Protein AF-A0A822CK32-F1 (afdb_monomer)

pLDDT: mean 95.04, st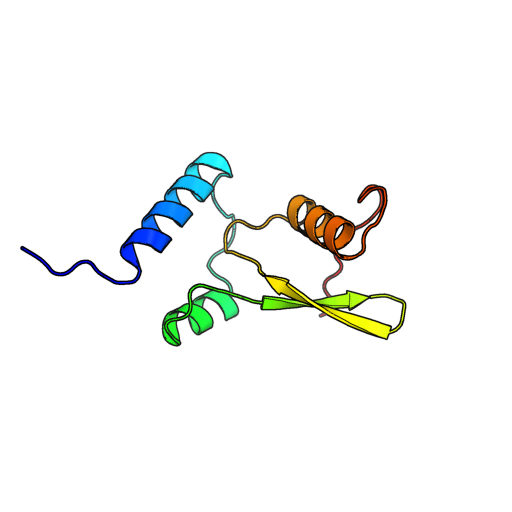d 5.21, range [62.38, 98.25]

Sequence (90 aa):
RSRKHQLAADCFARLQRILKNGQRKHPPHQVEVEAIQHMTTQIYHKVYFPDDTSEAFEVDSSTRAKDFCRNIADRLKLQSSEGFSLFVKI

InterPro domains:
  IPR000299 FERM domain [PS50057] (43-90)
  IPR000857 MyTH4 domain [PF00784] (3-35)
  IPR000857 MyTH4 domain [PS51016] (1-37)
  IPR029071 Ubiquitin-like domain superfamily [SSF54236] (37-89)
  IPR038185 MyTH4 domain superfamily [G3DSA:1.25.40.530] (1-38)
  IPR051567 Unconventional Myosin ATPase [PTHR22692] (3-90)

Solvent-accessible surface area (backbone atoms only — not comparable to full-atom values): 5975 Å² total; per-residue (Å²): 134,84,84,81,60,88,61,53,63,57,53,52,54,51,50,55,49,37,74,74,70,49,82,78,94,66,80,86,52,68,70,60,55,52,28,51,75,69,75,36,92,73,41,69,49,77,44,78,48,98,83,80,47,70,52,72,40,83,53,58,101,79,66,43,71,72,60,49,43,41,54,50,22,58,73,72,66,47,96,62,47,78,94,64,80,90,83,85,87,130

Secondary structure (DSSP, 8-state):
-PPPPTTHHHHHHHHHHHHHH---SSPPPHHHHHHHHTT---EEEEEE-TTS-EEEEEE-TT--HHHHHHHHHHHTT-S--TT-------

Radius of gyration: 15.68 Å; Cα contacts (8 Å, |Δi|>4): 61; chains: 1; bounding box: 35×29×50 Å

Foldseek 3Di:
DDDDDPCPVVVVVVVVLCVVQPDDPDDDDPQCVVCVVVVHQWDWDWDADPVRDIDTDTDHPRDDFVNVLVVVCVVVVHPDSPPPGDDDDD

Structure (mmCIF, N/CA/C/O backbone):
data_AF-A0A822CK32-F1
#
_entry.id   AF-A0A822CK32-F1
#
loop_
_atom_site.group_PDB
_atom_site.id
_atom_site.type_symbol
_atom_site.label_atom_id
_atom_site.label_alt_id
_atom_site.label_comp_id
_atom_site.label_asym_id
_atom_site.label_entity_id
_atom_site.label_seq_id
_atom_site.pdbx_PDB_ins_code
_atom_site.Cartn_x
_atom_site.Cartn_y
_atom_site.Cartn_z
_atom_site.occupancy
_atom_site.B_iso_or_equiv
_atom_site.auth_seq_id
_atom_site.auth_comp_id
_atom_site.auth_asym_id
_atom_site.auth_atom_id
_atom_site.pdbx_PDB_model_num
ATOM 1 N N . ARG A 1 1 ? 17.261 6.781 -31.048 1.00 62.38 1 ARG A N 1
ATOM 2 C CA . ARG A 1 1 ? 16.716 6.924 -29.671 1.00 62.38 1 ARG A CA 1
ATOM 3 C C . ARG A 1 1 ? 16.029 5.615 -29.302 1.00 62.38 1 ARG A C 1
ATOM 5 O O . ARG A 1 1 ? 15.102 5.234 -30.001 1.00 62.38 1 ARG A O 1
ATOM 12 N N . SER A 1 2 ? 16.498 4.909 -28.277 1.00 76.88 2 SER A N 1
ATOM 13 C CA . SER A 1 2 ? 15.849 3.703 -27.742 1.00 76.88 2 SER A CA 1
ATOM 14 C C . SER A 1 2 ? 14.469 4.047 -27.154 1.00 76.88 2 SER A C 1
ATOM 16 O O . SER A 1 2 ? 14.295 5.119 -26.568 1.00 76.88 2 SER A O 1
ATOM 18 N N . ARG A 1 3 ? 13.468 3.172 -27.338 1.00 79.69 3 ARG A N 1
ATOM 19 C CA . ARG A 1 3 ? 12.141 3.327 -26.711 1.00 79.69 3 ARG A CA 1
ATOM 20 C C . ARG A 1 3 ? 12.283 3.224 -25.189 1.00 79.69 3 ARG A C 1
ATOM 22 O O . ARG A 1 3 ? 12.977 2.337 -24.699 1.00 79.69 3 ARG A O 1
ATOM 29 N N . LYS A 1 4 ? 11.618 4.113 -24.444 1.00 83.94 4 LYS A N 1
ATOM 30 C CA . LYS A 1 4 ? 11.532 4.005 -22.980 1.00 83.94 4 LYS A CA 1
ATOM 31 C C . LYS A 1 4 ? 10.680 2.787 -22.620 1.00 83.94 4 LYS A C 1
ATOM 33 O O . LYS A 1 4 ? 9.573 2.645 -23.132 1.00 83.94 4 LYS A O 1
ATOM 38 N N . HIS A 1 5 ? 11.202 1.925 -21.753 1.00 89.19 5 HIS A N 1
ATOM 39 C CA . HIS A 1 5 ? 10.456 0.786 -21.224 1.00 89.19 5 HIS A CA 1
ATOM 40 C C . HIS A 1 5 ? 9.370 1.276 -20.255 1.00 89.19 5 HIS A C 1
ATOM 42 O O . HIS A 1 5 ? 9.642 2.161 -19.445 1.00 89.19 5 HIS A O 1
ATOM 48 N N . GLN A 1 6 ? 8.164 0.701 -20.311 1.00 90.75 6 GLN A N 1
ATOM 49 C CA . GLN A 1 6 ? 7.014 1.150 -19.506 1.00 90.75 6 GLN A CA 1
ATOM 50 C C . GLN A 1 6 ? 7.300 1.089 -17.996 1.00 90.75 6 GLN A C 1
ATOM 52 O O . GLN A 1 6 ? 7.019 2.038 -17.278 1.00 90.75 6 GLN A O 1
ATOM 57 N N . LEU A 1 7 ? 7.983 0.033 -17.543 1.00 93.69 7 LEU A N 1
ATOM 58 C CA . LEU A 1 7 ? 8.366 -0.147 -16.136 1.00 93.69 7 LEU A CA 1
ATOM 59 C C . L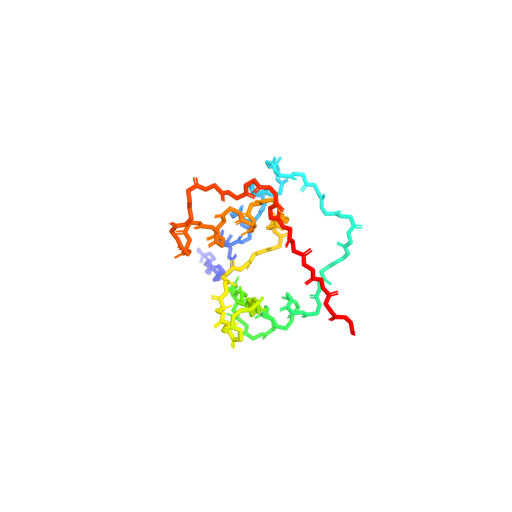EU A 1 7 ? 9.552 0.715 -15.669 1.00 93.69 7 LEU A C 1
ATOM 61 O O . LEU A 1 7 ? 9.884 0.699 -14.489 1.00 93.69 7 LEU A O 1
ATOM 65 N N . ALA A 1 8 ? 10.236 1.446 -16.559 1.00 94.31 8 ALA A N 1
ATOM 66 C CA . ALA A 1 8 ? 11.491 2.116 -16.200 1.00 94.31 8 ALA A CA 1
ATOM 67 C C . ALA A 1 8 ? 11.313 3.144 -15.068 1.00 94.31 8 ALA A C 1
ATOM 69 O O . ALA A 1 8 ? 12.162 3.239 -14.179 1.00 94.31 8 ALA A O 1
ATOM 70 N N . ALA A 1 9 ? 10.205 3.891 -15.088 1.00 93.81 9 ALA A N 1
ATOM 71 C CA . ALA A 1 9 ? 9.885 4.868 -14.051 1.00 93.81 9 ALA A CA 1
ATOM 72 C C . ALA A 1 9 ? 9.606 4.187 -12.701 1.00 93.81 9 ALA A C 1
ATOM 74 O O . ALA A 1 9 ? 10.177 4.589 -11.686 1.00 93.81 9 ALA A O 1
ATOM 75 N N . ASP A 1 10 ? 8.808 3.115 -12.700 1.00 95.06 10 ASP A N 1
ATOM 76 C CA . ASP A 1 10 ? 8.503 2.331 -11.500 1.00 95.06 10 ASP A CA 1
ATOM 77 C C . ASP A 1 10 ? 9.748 1.673 -10.903 1.00 95.06 10 ASP A C 1
ATOM 79 O O . ASP A 1 10 ? 9.950 1.722 -9.689 1.00 95.06 10 ASP A O 1
ATOM 83 N N . CYS A 1 11 ? 10.628 1.107 -11.735 1.00 95.69 11 CYS A N 1
ATOM 84 C CA . CYS A 1 11 ? 11.898 0.536 -11.285 1.00 95.69 11 CYS A CA 1
ATOM 85 C C . CYS A 1 11 ? 12.762 1.584 -10.573 1.00 95.69 11 CYS A C 1
ATOM 87 O O . CYS A 1 11 ? 13.295 1.316 -9.494 1.00 95.69 11 CYS A O 1
ATOM 89 N N . PHE A 1 12 ? 12.875 2.787 -11.147 1.00 95.94 12 PHE A N 1
ATOM 90 C CA . PHE A 1 12 ? 13.641 3.870 -10.536 1.00 95.94 12 PHE A CA 1
ATOM 91 C C . PHE A 1 12 ? 13.017 4.332 -9.212 1.00 95.94 12 PHE A C 1
ATOM 93 O O . PHE A 1 12 ? 13.723 4.453 -8.211 1.00 95.94 12 PHE A O 1
ATOM 100 N N . ALA A 1 13 ? 11.695 4.520 -9.168 1.00 95.12 13 ALA A N 1
ATOM 101 C CA . ALA A 1 13 ? 10.988 4.904 -7.948 1.00 95.12 13 ALA A CA 1
ATOM 102 C C . ALA A 1 13 ? 11.146 3.855 -6.830 1.00 95.12 13 ALA A C 1
ATOM 104 O O . ALA A 1 13 ? 11.419 4.206 -5.679 1.00 95.12 13 ALA A O 1
ATOM 105 N N . ARG A 1 14 ? 11.039 2.562 -7.165 1.00 95.88 14 ARG A N 1
ATOM 106 C CA . ARG A 1 14 ? 11.243 1.450 -6.223 1.00 95.88 14 ARG A CA 1
ATOM 107 C C . ARG A 1 14 ? 12.674 1.416 -5.690 1.00 95.88 14 ARG A C 1
ATOM 109 O O . ARG A 1 14 ? 12.856 1.256 -4.485 1.00 95.88 14 ARG A O 1
ATOM 116 N N . LEU A 1 15 ? 13.679 1.639 -6.542 1.00 95.88 15 LEU A N 1
ATOM 117 C CA . LEU A 1 15 ? 15.075 1.737 -6.109 1.00 95.88 15 LEU A CA 1
ATOM 118 C C . LEU A 1 15 ? 15.268 2.866 -5.087 1.00 95.88 15 LEU A C 1
ATOM 120 O O . LEU A 1 15 ? 15.856 2.636 -4.033 1.00 95.88 15 LEU A O 1
ATOM 124 N N . GLN A 1 16 ? 14.720 4.056 -5.350 1.00 96.31 16 GLN A N 1
ATOM 125 C CA . GLN A 1 16 ? 14.797 5.185 -4.415 1.00 96.31 16 GLN A CA 1
ATOM 126 C C . GLN A 1 16 ? 14.156 4.855 -3.057 1.00 96.31 16 GLN A C 1
ATOM 128 O O . GLN A 1 16 ? 14.724 5.164 -2.008 1.00 96.31 16 GLN A O 1
ATOM 133 N N . ARG A 1 17 ? 13.003 4.168 -3.051 1.00 94.44 17 ARG A N 1
ATOM 134 C CA . ARG A 1 17 ? 12.363 3.711 -1.805 1.00 94.44 17 ARG A CA 1
ATOM 135 C C . ARG A 1 17 ? 13.219 2.696 -1.057 1.00 94.44 17 ARG A C 1
ATOM 137 O O . ARG A 1 17 ? 13.324 2.810 0.157 1.00 94.44 17 ARG A O 1
ATOM 144 N N . ILE A 1 18 ? 13.851 1.746 -1.746 1.00 94.56 18 ILE A N 1
ATOM 145 C CA . ILE A 1 18 ? 14.740 0.753 -1.118 1.00 94.56 18 ILE A CA 1
ATOM 146 C C . ILE A 1 18 ? 15.969 1.430 -0.504 1.00 94.56 18 ILE A C 1
ATOM 148 O O . ILE A 1 18 ? 16.337 1.109 0.621 1.00 94.56 18 ILE A O 1
ATOM 152 N N . LEU A 1 19 ? 16.570 2.409 -1.185 1.00 95.12 19 LEU A N 1
ATOM 153 C CA . LEU A 1 19 ? 17.702 3.164 -0.635 1.00 95.12 19 LEU A CA 1
ATOM 154 C C . LEU A 1 19 ? 17.320 3.922 0.648 1.00 95.12 19 LEU A C 1
ATOM 156 O O . LEU A 1 19 ? 18.117 3.989 1.579 1.00 95.12 19 LEU A O 1
ATOM 160 N N . LYS A 1 20 ? 16.088 4.439 0.731 1.00 93.12 20 LYS A N 1
ATOM 161 C CA . LYS A 1 20 ? 15.569 5.131 1.922 1.00 93.12 20 LYS A CA 1
ATOM 162 C C . LYS A 1 20 ? 15.130 4.176 3.039 1.00 93.12 20 LYS A C 1
ATOM 164 O O . LYS A 1 20 ? 15.376 4.437 4.214 1.00 93.12 20 LYS A O 1
ATOM 169 N N . ASN A 1 21 ? 14.450 3.090 2.680 1.00 90.25 21 ASN A N 1
ATOM 170 C CA . ASN A 1 21 ? 13.775 2.181 3.608 1.00 90.25 21 ASN A CA 1
ATOM 171 C C . ASN A 1 21 ? 14.585 0.901 3.877 1.00 90.25 21 ASN A C 1
ATOM 173 O O . ASN A 1 21 ? 14.116 0.024 4.596 1.00 90.25 21 ASN A O 1
ATOM 177 N N . GLY A 1 22 ? 15.790 0.767 3.339 1.00 92.94 22 GLY A N 1
ATOM 178 C CA . GLY A 1 22 ? 16.617 -0.421 3.507 1.00 92.94 22 GLY A CA 1
ATOM 179 C C . GLY A 1 22 ? 16.119 -1.651 2.739 1.00 92.94 22 GLY A C 1
ATOM 180 O O . GLY A 1 22 ? 15.037 -1.683 2.149 1.00 92.94 22 GLY A O 1
ATOM 181 N N . GLN A 1 23 ? 16.959 -2.685 2.748 1.00 94.12 23 GLN A N 1
ATOM 182 C CA . GLN A 1 23 ? 16.720 -3.929 2.022 1.00 94.12 23 GLN A CA 1
ATOM 183 C C . GLN A 1 23 ? 15.692 -4.837 2.708 1.00 94.12 23 GLN A C 1
ATOM 185 O O . GLN A 1 23 ? 15.568 -4.865 3.936 1.00 94.12 23 GLN A O 1
ATOM 190 N N . ARG A 1 24 ? 14.992 -5.640 1.901 1.00 96.44 24 ARG A N 1
ATOM 191 C CA . ARG A 1 24 ? 14.131 -6.720 2.398 1.00 96.44 24 ARG A CA 1
ATOM 192 C C . ARG A 1 24 ? 14.957 -7.891 2.923 1.00 96.44 24 ARG A C 1
ATOM 194 O O . ARG A 1 24 ? 16.080 -8.113 2.485 1.00 96.44 24 ARG A O 1
ATOM 201 N N . LYS A 1 25 ? 14.361 -8.659 3.838 1.00 96.62 25 LYS A N 1
ATOM 202 C CA . LYS A 1 25 ? 14.946 -9.897 4.382 1.00 96.62 25 LYS A CA 1
ATOM 203 C C . LYS A 1 25 ? 14.558 -11.154 3.599 1.00 96.62 25 LYS A C 1
ATOM 205 O O . LYS A 1 25 ? 15.265 -12.150 3.668 1.00 96.62 25 LYS A O 1
ATOM 210 N N . HIS A 1 26 ? 13.435 -11.108 2.888 1.00 96.69 26 HIS A N 1
ATOM 211 C CA . HIS A 1 26 ? 12.846 -12.247 2.189 1.00 96.69 26 HIS A CA 1
ATOM 212 C C . HIS A 1 26 ? 12.698 -11.945 0.690 1.00 96.69 26 HIS A C 1
ATOM 214 O O . HIS A 1 26 ? 12.641 -10.765 0.313 1.00 96.69 26 HIS A O 1
ATOM 220 N N . PRO A 1 27 ? 12.664 -12.987 -0.163 1.00 97.94 27 PRO A N 1
ATOM 221 C CA . PRO A 1 27 ? 12.413 -12.839 -1.595 1.00 97.94 27 PRO A CA 1
ATOM 222 C C . PRO A 1 27 ? 11.013 -12.258 -1.881 1.00 97.94 27 PRO A C 1
ATOM 224 O O . PRO A 1 27 ? 10.200 -12.134 -0.960 1.00 97.94 27 PRO A O 1
ATOM 227 N N . PRO A 1 28 ? 10.722 -11.883 -3.142 1.00 97.94 28 PRO A N 1
ATOM 228 C CA . PRO A 1 28 ? 9.390 -11.435 -3.540 1.00 97.94 28 PRO A CA 1
ATOM 229 C C . PRO A 1 28 ? 8.301 -12.445 -3.173 1.00 97.94 28 PRO A C 1
ATOM 231 O O . PRO A 1 28 ? 8.481 -13.651 -3.341 1.00 97.94 28 PRO A O 1
ATOM 234 N N . HIS A 1 29 ? 7.166 -11.942 -2.698 1.00 97.00 29 HIS A N 1
ATOM 235 C CA . HIS A 1 29 ? 5.974 -12.745 -2.466 1.00 97.00 29 HIS A CA 1
ATOM 236 C C . HIS A 1 29 ? 5.295 -13.096 -3.799 1.00 97.00 29 HIS A C 1
ATOM 238 O O . HIS A 1 29 ? 5.394 -12.340 -4.766 1.00 97.00 29 HIS A O 1
ATOM 244 N N . GLN A 1 30 ? 4.546 -14.201 -3.838 1.00 96.75 30 GLN A N 1
ATOM 245 C CA . GLN A 1 30 ? 3.859 -14.683 -5.043 1.00 96.75 30 GLN A CA 1
ATOM 246 C C . GLN A 1 30 ? 2.995 -13.595 -5.707 1.00 96.75 30 GLN A C 1
ATOM 248 O O . GLN A 1 30 ? 3.070 -13.396 -6.914 1.00 96.75 30 GLN A O 1
ATOM 253 N N . VAL A 1 31 ? 2.272 -12.805 -4.909 1.00 97.00 31 VAL A N 1
ATOM 254 C CA . VAL A 1 31 ? 1.438 -11.690 -5.405 1.00 97.00 31 VAL A CA 1
ATOM 255 C C . VAL A 1 31 ? 2.233 -10.602 -6.136 1.00 97.00 31 VAL A C 1
ATOM 257 O O . VAL A 1 31 ? 1.711 -9.971 -7.047 1.00 97.00 31 VAL A O 1
ATOM 260 N N . GLU A 1 32 ? 3.501 -10.374 -5.774 1.00 97.19 32 GLU A N 1
ATOM 261 C CA . GLU A 1 32 ? 4.361 -9.418 -6.483 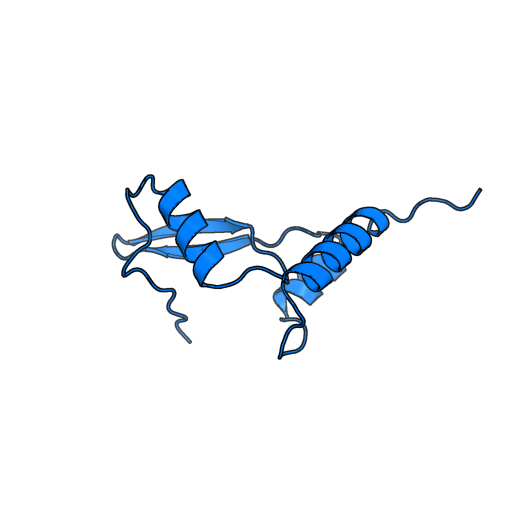1.00 97.19 32 GLU A CA 1
ATOM 262 C C . GLU A 1 32 ? 4.798 -9.967 -7.843 1.00 97.19 32 GLU A C 1
ATOM 264 O O . GLU A 1 32 ? 4.908 -9.212 -8.811 1.00 97.19 32 GLU A O 1
ATOM 269 N N . VAL A 1 33 ? 5.054 -11.277 -7.905 1.00 97.69 33 VAL A N 1
ATOM 270 C CA . VAL A 1 33 ? 5.439 -11.981 -9.133 1.00 97.69 33 VAL A CA 1
ATOM 271 C C . VAL A 1 33 ? 4.263 -12.015 -10.105 1.00 97.69 33 VAL A C 1
ATOM 273 O O . VAL A 1 33 ? 4.418 -11.644 -11.266 1.00 97.69 33 VAL A O 1
ATOM 276 N N . GLU A 1 34 ? 3.078 -12.379 -9.623 1.00 97.19 34 GLU A N 1
ATOM 277 C CA . GLU A 1 34 ? 1.856 -12.412 -10.429 1.00 97.19 34 GLU A CA 1
ATOM 278 C C . GLU A 1 34 ? 1.492 -11.020 -10.950 1.00 97.19 34 GLU A C 1
ATOM 280 O O . GLU A 1 34 ? 1.221 -10.862 -12.140 1.00 97.19 34 GLU A O 1
ATOM 285 N N . ALA A 1 35 ? 1.565 -9.986 -10.103 1.00 96.31 35 ALA A N 1
ATOM 286 C CA . ALA A 1 35 ? 1.286 -8.611 -10.511 1.00 96.31 35 ALA A CA 1
ATOM 287 C C . ALA A 1 35 ? 2.132 -8.195 -11.725 1.00 96.31 35 ALA A C 1
ATOM 289 O O . ALA A 1 35 ? 1.594 -7.745 -12.741 1.00 96.31 35 ALA A O 1
ATOM 290 N N . ILE A 1 36 ? 3.450 -8.414 -11.670 1.00 95.69 36 ILE A N 1
ATOM 291 C CA . ILE A 1 36 ? 4.323 -7.996 -12.768 1.00 95.69 36 ILE A CA 1
ATOM 292 C C . ILE A 1 36 ? 4.185 -8.884 -14.012 1.00 95.69 36 ILE A C 1
ATOM 294 O O . ILE A 1 36 ? 4.313 -8.380 -15.126 1.00 95.69 36 ILE A O 1
ATOM 298 N N . GLN A 1 37 ? 3.860 -10.172 -13.852 1.00 96.50 37 GLN A N 1
ATOM 299 C CA . GLN A 1 37 ? 3.521 -11.064 -14.969 1.00 96.50 37 GLN A CA 1
ATOM 300 C C . GLN A 1 37 ? 2.248 -10.612 -15.698 1.00 96.50 37 GLN A C 1
ATOM 302 O O . GLN A 1 37 ? 2.169 -10.713 -16.921 1.00 96.50 37 GLN A O 1
ATOM 307 N N . HIS A 1 38 ? 1.289 -10.043 -14.967 1.00 95.69 38 HIS A N 1
ATOM 308 C CA . HIS A 1 38 ? 0.087 -9.414 -15.515 1.00 95.69 38 HIS A CA 1
ATOM 309 C C . HIS A 1 38 ? 0.289 -7.946 -15.929 1.00 95.69 38 HIS A C 1
ATOM 311 O O . HIS A 1 38 ? -0.685 -7.252 -16.215 1.00 95.69 38 HIS A O 1
ATOM 317 N N . MET A 1 39 ? 1.538 -7.466 -15.997 1.00 92.62 39 MET A N 1
ATOM 318 C CA . MET A 1 39 ? 1.888 -6.098 -16.399 1.00 92.62 39 MET A CA 1
ATOM 319 C C . MET A 1 39 ? 1.255 -5.005 -15.519 1.00 92.62 39 MET A C 1
ATOM 321 O O . MET A 1 39 ? 1.076 -3.875 -15.971 1.00 92.62 39 MET A O 1
ATOM 325 N N . THR A 1 40 ? 0.959 -5.313 -14.252 1.00 95.00 40 THR A N 1
ATOM 326 C CA . THR A 1 40 ? 0.532 -4.330 -13.250 1.00 95.00 40 THR A CA 1
ATOM 327 C C . THR A 1 40 ? 1.624 -4.090 -12.210 1.00 95.00 40 THR A C 1
ATOM 329 O O . THR A 1 40 ? 2.329 -4.997 -11.766 1.00 95.00 40 THR A O 1
ATOM 332 N N . THR A 1 41 ? 1.782 -2.830 -11.814 1.00 94.75 41 THR A N 1
ATOM 333 C CA . THR A 1 41 ? 2.714 -2.407 -10.761 1.00 94.75 4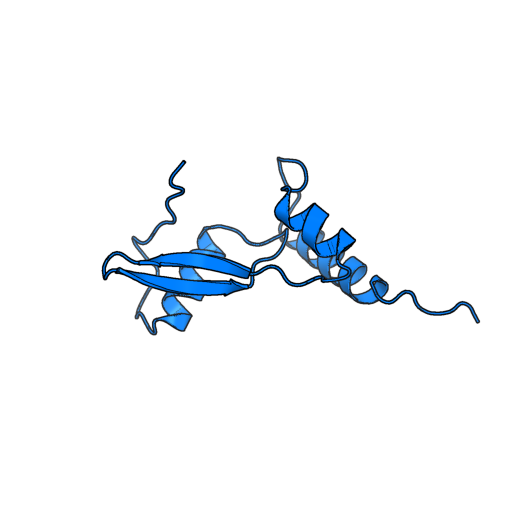1 THR A CA 1
ATOM 334 C C . THR A 1 41 ? 2.015 -2.127 -9.433 1.00 94.75 41 THR A C 1
ATOM 336 O O . THR A 1 41 ? 2.710 -1.928 -8.432 1.00 94.75 41 THR A O 1
ATOM 339 N N . GLN A 1 42 ? 0.678 -2.151 -9.421 1.00 95.44 42 GLN A N 1
ATOM 340 C CA . GLN A 1 42 ? -0.171 -1.914 -8.258 1.00 95.44 42 GLN A CA 1
ATOM 341 C C . GLN A 1 42 ? -0.642 -3.239 -7.666 1.00 95.44 42 GLN A C 1
ATOM 343 O O . GLN A 1 42 ? -1.087 -4.133 -8.388 1.00 95.44 42 GLN A O 1
ATOM 348 N N . ILE A 1 43 ? -0.562 -3.350 -6.344 1.00 97.00 43 ILE A N 1
ATOM 349 C CA . ILE A 1 43 ? -0.989 -4.529 -5.594 1.00 97.00 43 ILE A CA 1
ATOM 350 C C . ILE A 1 43 ? -1.971 -4.053 -4.535 1.00 97.00 43 ILE A C 1
ATOM 352 O O . ILE A 1 43 ? -1.658 -3.151 -3.764 1.00 97.00 43 ILE A O 1
ATOM 356 N N . TYR A 1 44 ? -3.147 -4.674 -4.486 1.00 97.06 44 TYR A N 1
ATOM 357 C CA . TYR A 1 44 ? -4.150 -4.394 -3.466 1.00 97.06 44 TYR A CA 1
ATOM 358 C C . TYR A 1 44 ? -4.299 -5.599 -2.543 1.00 97.06 44 TYR A C 1
ATOM 360 O O . TYR A 1 44 ? -4.622 -6.698 -2.993 1.00 97.06 44 TYR A O 1
ATOM 368 N N . HIS A 1 45 ? -4.091 -5.390 -1.245 1.00 96.56 45 HIS A N 1
ATOM 369 C CA . HIS A 1 45 ? -4.352 -6.396 -0.224 1.00 96.56 45 HIS A CA 1
ATOM 370 C C . HIS A 1 45 ? -5.634 -6.083 0.533 1.00 96.56 45 HIS A C 1
ATOM 372 O O . HIS A 1 45 ? -5.847 -4.970 1.014 1.00 96.56 45 HIS A O 1
ATOM 378 N N . LYS A 1 46 ? -6.489 -7.100 0.644 1.00 97.19 46 LYS A N 1
ATOM 379 C CA . LYS A 1 46 ? -7.736 -7.026 1.395 1.00 97.19 46 LYS A CA 1
ATOM 380 C C . LYS A 1 46 ? -7.449 -7.143 2.890 1.00 97.19 46 LYS A C 1
ATOM 382 O O . LYS A 1 46 ? -6.864 -8.129 3.333 1.00 97.19 46 LYS A O 1
ATOM 387 N N . VAL A 1 47 ? -7.881 -6.143 3.645 1.00 98.19 47 VAL A N 1
ATOM 388 C CA . VAL A 1 47 ? -7.820 -6.088 5.105 1.00 98.19 47 VAL A CA 1
ATOM 389 C C . VAL A 1 47 ? -9.222 -6.338 5.640 1.00 98.19 47 VAL A C 1
ATOM 391 O O . VAL A 1 47 ? -10.186 -5.773 5.129 1.00 98.19 47 VAL A O 1
ATOM 394 N N . TYR A 1 48 ? -9.325 -7.204 6.643 1.00 98.19 48 TYR A N 1
ATOM 395 C CA . TYR A 1 48 ? -10.573 -7.518 7.331 1.00 98.19 48 TYR A CA 1
ATOM 396 C C . TYR A 1 48 ?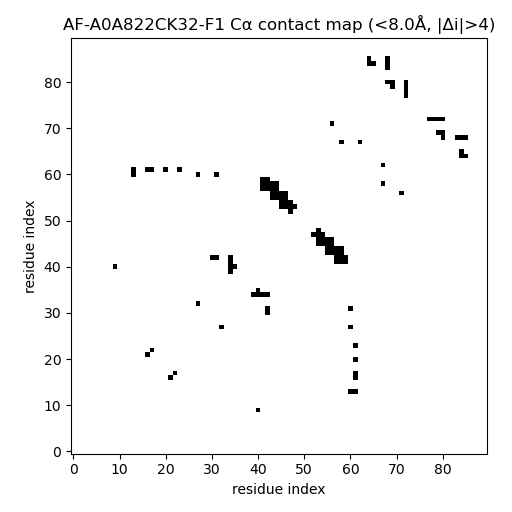 -10.591 -6.813 8.681 1.00 98.19 48 TYR A C 1
ATOM 398 O O . TYR A 1 48 ? -9.575 -6.798 9.382 1.00 98.19 48 TYR A O 1
ATOM 406 N N . PHE A 1 49 ? -11.738 -6.249 9.033 1.00 98.00 49 PHE A N 1
ATOM 407 C CA . PHE A 1 49 ? -11.936 -5.517 10.272 1.00 98.00 49 PHE A CA 1
ATOM 408 C C . PHE A 1 49 ? -12.835 -6.304 11.239 1.00 98.00 49 PHE A C 1
ATOM 410 O O . PHE A 1 49 ? -13.580 -7.184 10.806 1.00 98.00 49 PHE A O 1
ATOM 417 N N . PRO A 1 50 ? -12.764 -6.031 12.557 1.00 97.06 50 PRO A N 1
ATOM 418 C CA . PRO A 1 50 ? -13.555 -6.756 13.556 1.00 97.06 50 PRO A CA 1
ATOM 419 C C . PRO A 1 50 ? -15.074 -6.537 13.476 1.00 97.06 50 PRO A C 1
ATOM 421 O O . PRO A 1 50 ? -15.812 -7.230 14.165 1.00 97.06 50 PRO A O 1
ATOM 424 N N . ASP A 1 51 ? -15.536 -5.570 12.686 1.00 96.69 51 ASP A N 1
ATOM 425 C CA . ASP A 1 51 ? -16.948 -5.241 12.460 1.00 96.69 51 ASP A CA 1
ATOM 426 C C . ASP A 1 51 ? -17.539 -5.967 11.234 1.00 96.69 51 ASP A C 1
ATOM 428 O O . ASP A 1 51 ? -18.507 -5.502 10.636 1.00 96.69 51 ASP A O 1
ATOM 432 N N . ASP A 1 52 ? -16.925 -7.086 10.836 1.00 97.19 52 ASP A N 1
ATOM 433 C CA . ASP A 1 52 ? -17.250 -7.885 9.648 1.00 97.19 52 ASP A CA 1
ATOM 434 C C . ASP A 1 52 ? -17.111 -7.140 8.304 1.00 97.19 52 ASP A C 1
ATOM 436 O O . ASP A 1 52 ? -17.509 -7.652 7.252 1.00 97.19 52 ASP A O 1
ATOM 440 N N . THR A 1 53 ? -16.487 -5.957 8.293 1.00 97.75 53 THR A N 1
ATOM 441 C CA . THR A 1 53 ? -16.181 -5.230 7.057 1.00 97.75 53 THR A CA 1
ATOM 442 C C . THR A 1 53 ? -14.794 -5.574 6.511 1.00 97.75 53 THR A C 1
ATOM 444 O O . THR A 1 53 ? -13.951 -6.211 7.152 1.00 97.75 53 THR A O 1
ATOM 447 N N . SER A 1 54 ? -14.542 -5.178 5.263 1.00 97.69 54 SER A N 1
ATOM 448 C CA . SER A 1 54 ? -13.224 -5.323 4.652 1.00 97.69 54 SER A CA 1
ATOM 449 C C . SER A 1 54 ? -12.985 -4.263 3.590 1.00 97.69 54 SER A C 1
ATOM 451 O O . SER A 1 54 ? -13.891 -3.950 2.818 1.00 97.69 54 SER A O 1
ATOM 453 N N . GLU A 1 55 ? -11.753 -3.776 3.499 1.00 97.88 55 GLU A N 1
ATOM 454 C CA . GLU A 1 55 ? -11.326 -2.836 2.463 1.00 97.88 55 GLU A CA 1
ATOM 455 C C . GLU A 1 55 ? -10.031 -3.310 1.801 1.00 97.88 55 GLU A C 1
ATOM 457 O O . GLU A 1 55 ? -9.190 -3.968 2.416 1.00 97.88 55 GLU A O 1
ATOM 462 N N . ALA A 1 56 ? -9.875 -2.990 0.518 1.00 97.69 56 ALA A N 1
ATOM 463 C CA . ALA A 1 56 ? -8.654 -3.256 -0.227 1.00 97.69 56 ALA A CA 1
ATOM 464 C C . ALA A 1 56 ? -7.728 -2.039 -0.159 1.00 97.69 56 ALA A C 1
ATOM 466 O O . ALA A 1 56 ? -8.108 -0.935 -0.547 1.00 97.69 56 ALA A O 1
ATOM 467 N N . PHE A 1 57 ? -6.501 -2.254 0.304 1.00 98.12 57 PHE A N 1
ATOM 468 C CA . PHE A 1 57 ? -5.484 -1.219 0.432 1.00 98.12 57 PHE A CA 1
ATOM 469 C C . PHE A 1 57 ? -4.351 -1.460 -0.551 1.00 98.12 57 PHE A C 1
ATOM 471 O O . PHE A 1 57 ? -3.897 -2.593 -0.712 1.00 98.12 57 PHE A O 1
ATOM 478 N N . GLU A 1 58 ? -3.879 -0.388 -1.183 1.00 96.94 58 GLU A N 1
ATOM 479 C CA . GLU A 1 58 ? -2.687 -0.452 -2.021 1.00 96.94 58 GLU A CA 1
ATOM 480 C C . GLU A 1 58 ? -1.455 -0.699 -1.145 1.00 96.94 58 GLU A C 1
ATOM 482 O O . GLU A 1 58 ? -1.230 -0.015 -0.143 1.00 96.94 58 GLU A O 1
ATOM 487 N N . VAL A 1 59 ? -0.658 -1.685 -1.539 1.00 96.50 59 VAL A N 1
ATOM 488 C CA . VAL A 1 59 ? 0.627 -2.007 -0.929 1.00 96.50 59 VAL A CA 1
ATOM 489 C C . VAL A 1 59 ? 1.702 -2.079 -2.005 1.00 96.50 59 VAL A C 1
ATOM 491 O O . VAL A 1 59 ? 1.440 -2.339 -3.179 1.00 96.50 59 VAL A O 1
ATOM 494 N N . ASP A 1 60 ? 2.947 -1.892 -1.594 1.00 94.00 60 ASP A N 1
ATOM 495 C CA . ASP A 1 60 ? 4.105 -2.105 -2.450 1.00 94.00 60 ASP A CA 1
ATOM 496 C C . ASP A 1 60 ? 5.183 -2.946 -1.757 1.00 94.00 60 ASP A C 1
ATOM 498 O O . ASP A 1 60 ? 5.113 -3.251 -0.564 1.00 94.00 60 ASP A O 1
ATOM 502 N N . SER A 1 61 ? 6.232 -3.286 -2.507 1.00 94.12 61 SER A N 1
ATOM 503 C CA . SER A 1 61 ? 7.353 -4.096 -2.020 1.00 94.12 61 SER A CA 1
ATOM 504 C C . SER A 1 61 ? 8.134 -3.454 -0.860 1.00 94.12 61 SER A C 1
ATOM 506 O O . SER A 1 61 ? 8.997 -4.099 -0.275 1.00 94.12 61 SER A O 1
ATOM 508 N N . SER A 1 62 ? 7.901 -2.175 -0.553 1.00 94.44 62 SER A N 1
ATOM 509 C CA . SER A 1 62 ? 8.569 -1.420 0.513 1.00 94.44 62 SER A CA 1
ATOM 510 C C . SER A 1 62 ? 7.657 -1.100 1.703 1.00 94.44 62 SER A C 1
ATOM 512 O O . SER A 1 62 ? 8.123 -0.515 2.683 1.00 94.44 62 SER A O 1
ATOM 514 N N . THR A 1 63 ? 6.380 -1.485 1.629 1.00 95.38 63 THR A N 1
ATOM 515 C CA . THR A 1 63 ? 5.365 -1.188 2.638 1.00 95.38 63 THR A CA 1
ATOM 516 C C . THR A 1 63 ? 5.672 -1.944 3.927 1.00 95.38 63 THR A C 1
ATOM 518 O O . THR A 1 63 ? 5.828 -3.165 3.937 1.00 95.38 63 THR A O 1
ATOM 521 N N . ARG A 1 64 ? 5.780 -1.213 5.041 1.00 95.12 64 ARG A N 1
ATOM 522 C CA . ARG A 1 64 ? 6.040 -1.777 6.372 1.00 95.12 64 ARG A CA 1
ATOM 523 C C . ARG A 1 64 ? 4.753 -1.810 7.184 1.00 95.12 64 ARG A C 1
ATOM 525 O O . ARG A 1 64 ? 3.919 -0.924 7.037 1.00 95.12 64 ARG A O 1
ATOM 532 N N . ALA A 1 65 ? 4.647 -2.751 8.123 1.00 96.38 65 ALA A N 1
ATOM 533 C CA . ALA A 1 65 ? 3.461 -2.902 8.973 1.00 96.38 65 ALA A CA 1
ATOM 534 C C . ALA A 1 65 ? 3.040 -1.594 9.668 1.00 96.38 65 ALA A C 1
ATOM 536 O O . ALA A 1 65 ? 1.870 -1.242 9.636 1.00 96.38 65 ALA A O 1
ATOM 537 N N . LYS A 1 66 ? 3.996 -0.827 10.214 1.00 95.88 66 LYS A N 1
ATOM 538 C CA . LYS A 1 66 ? 3.708 0.466 10.860 1.00 95.88 66 LYS A CA 1
ATOM 539 C C . LYS A 1 66 ? 3.089 1.498 9.906 1.00 95.88 66 LYS A C 1
ATOM 541 O O . LYS A 1 66 ? 2.174 2.216 10.290 1.00 95.88 66 LYS A O 1
ATOM 546 N N . ASP A 1 67 ? 3.594 1.566 8.673 1.00 95.50 67 ASP A N 1
ATOM 547 C CA . ASP A 1 67 ? 3.145 2.536 7.673 1.00 95.50 67 ASP A CA 1
ATOM 548 C C . ASP A 1 67 ? 1.774 2.095 7.149 1.00 95.50 67 ASP A C 1
ATOM 550 O O . ASP A 1 67 ? 0.885 2.911 6.936 1.00 95.50 67 ASP A O 1
ATOM 554 N N . PHE A 1 68 ? 1.569 0.781 7.051 1.00 97.75 68 PHE A N 1
ATOM 555 C CA . PHE A 1 68 ? 0.296 0.203 6.670 1.00 97.75 68 PHE A CA 1
ATOM 556 C C . PHE A 1 68 ? -0.791 0.429 7.738 1.00 97.75 68 PHE A C 1
ATOM 558 O O . PHE A 1 68 ? -1.875 0.894 7.398 1.00 97.75 68 PHE A O 1
ATOM 565 N N . CYS A 1 69 ? -0.494 0.218 9.029 1.00 98.19 69 CYS A N 1
ATOM 566 C CA . CYS A 1 69 ? -1.405 0.575 10.125 1.00 98.19 69 CYS A CA 1
ATOM 567 C C . CYS A 1 69 ? -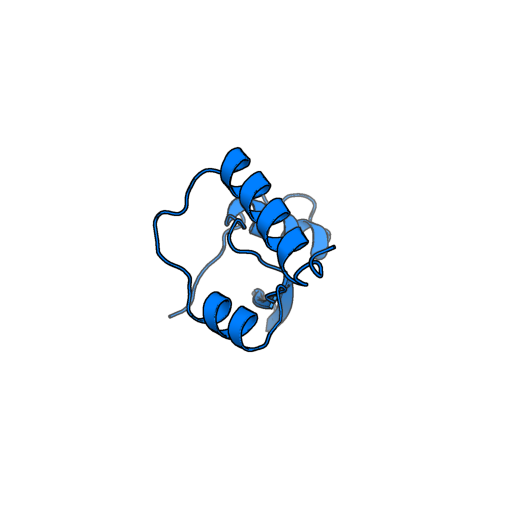1.795 2.058 10.081 1.00 98.19 69 CYS A C 1
ATOM 569 O O . CYS A 1 69 ? -2.961 2.390 10.279 1.00 98.19 69 CYS A O 1
ATOM 571 N N . ARG A 1 70 ? -0.835 2.947 9.793 1.00 97.94 70 ARG A N 1
ATOM 572 C CA . ARG A 1 70 ? -1.102 4.382 9.649 1.00 97.94 70 ARG A CA 1
ATOM 573 C C . ARG A 1 70 ? -2.049 4.669 8.483 1.00 97.94 70 ARG A C 1
ATOM 575 O O . ARG A 1 70 ? -3.040 5.357 8.681 1.00 97.94 70 ARG A O 1
ATOM 582 N N . ASN A 1 71 ? -1.802 4.084 7.312 1.00 97.81 71 ASN A N 1
ATOM 583 C CA . ASN A 1 71 ? -2.674 4.249 6.145 1.00 97.81 71 ASN A CA 1
ATOM 584 C C . ASN A 1 71 ? -4.105 3.752 6.413 1.00 97.81 71 ASN A C 1
ATOM 586 O O . ASN A 1 71 ? -5.069 4.379 5.976 1.00 97.81 71 ASN A O 1
ATOM 590 N N . ILE A 1 72 ? -4.249 2.637 7.136 1.00 98.25 72 ILE A N 1
ATOM 591 C CA . ILE A 1 72 ? -5.553 2.108 7.557 1.00 98.25 72 ILE A CA 1
ATOM 592 C C . ILE A 1 72 ? -6.245 3.090 8.509 1.00 98.25 72 ILE A C 1
ATOM 594 O O . ILE A 1 72 ? -7.406 3.429 8.291 1.00 98.25 72 ILE A O 1
ATOM 598 N N . ALA A 1 73 ? -5.540 3.583 9.530 1.00 98.19 73 ALA A N 1
ATOM 599 C CA . ALA A 1 73 ? -6.087 4.553 10.476 1.00 98.19 73 ALA A CA 1
ATOM 600 C C . ALA A 1 73 ? -6.533 5.850 9.780 1.00 98.19 73 ALA A C 1
ATOM 602 O O . ALA A 1 73 ? -7.645 6.315 10.025 1.00 98.19 73 ALA A O 1
ATOM 603 N N . ASP A 1 74 ? -5.718 6.377 8.861 1.00 97.81 74 ASP A N 1
ATOM 604 C CA . ASP A 1 74 ? -6.037 7.568 8.067 1.00 97.81 74 ASP A CA 1
ATOM 605 C C . ASP A 1 74 ? -7.287 7.335 7.196 1.00 97.81 74 ASP A C 1
ATOM 607 O O . ASP A 1 74 ? -8.184 8.181 7.138 1.00 97.81 74 ASP A O 1
ATOM 611 N N . ARG A 1 75 ? -7.394 6.160 6.557 1.00 97.19 75 ARG A N 1
ATOM 612 C CA . ARG A 1 75 ? -8.550 5.767 5.732 1.00 97.19 75 ARG A CA 1
ATOM 613 C C . ARG A 1 75 ? -9.843 5.683 6.542 1.00 97.19 75 ARG A C 1
ATOM 615 O O . ARG A 1 75 ? -10.873 6.178 6.085 1.00 97.19 75 ARG A O 1
ATOM 622 N N . LEU A 1 76 ? -9.772 5.098 7.735 1.00 97.12 76 LEU A N 1
ATOM 623 C CA . LEU A 1 76 ? -10.892 4.959 8.669 1.00 97.12 76 LEU A CA 1
ATOM 624 C C . LEU A 1 76 ? -11.156 6.232 9.492 1.00 97.12 76 LEU A C 1
ATOM 626 O O . LEU A 1 76 ? -12.091 6.262 10.290 1.00 97.12 76 LEU A O 1
ATOM 630 N N . LYS A 1 77 ? -10.359 7.294 9.294 1.00 97.62 77 LYS A N 1
ATOM 631 C CA . LYS A 1 77 ? -10.437 8.569 10.028 1.00 97.62 77 LYS A CA 1
ATOM 632 C C . LYS A 1 77 ? -10.296 8.400 11.546 1.00 97.62 77 LYS A C 1
ATOM 634 O O . LYS A 1 77 ? -10.949 9.100 12.322 1.00 97.62 77 LYS A O 1
ATOM 639 N N . LEU A 1 78 ? -9.441 7.474 11.973 1.00 97.69 78 LEU A N 1
ATOM 640 C CA . LEU A 1 78 ? -9.091 7.302 13.379 1.00 97.69 78 LEU A CA 1
ATOM 641 C C . LEU A 1 78 ? -8.153 8.425 13.830 1.00 97.69 78 LEU A C 1
ATOM 643 O O . LEU A 1 78 ? -7.346 8.932 13.056 1.00 97.69 78 LEU A O 1
ATOM 647 N N . GLN A 1 79 ? -8.231 8.795 15.108 1.00 97.69 79 GLN A N 1
ATOM 648 C CA . GLN A 1 79 ? -7.372 9.844 15.669 1.00 97.69 79 GLN A CA 1
ATOM 649 C C . GLN A 1 79 ? -5.897 9.423 15.762 1.00 97.69 79 GLN A C 1
ATOM 651 O O . GLN A 1 79 ? -5.010 10.270 15.691 1.00 97.69 79 GLN A O 1
ATOM 656 N N . SER A 1 80 ? -5.632 8.127 15.947 1.00 97.00 80 SER A N 1
ATOM 657 C CA . SER A 1 80 ? -4.287 7.566 16.070 1.00 97.00 80 SER A CA 1
ATOM 658 C C . SER A 1 80 ? -4.269 6.099 15.640 1.00 97.00 80 SER A C 1
ATOM 660 O O . SER A 1 80 ? -5.261 5.388 15.799 1.00 97.00 80 SER A O 1
ATOM 662 N N . SER A 1 81 ? -3.123 5.641 15.127 1.00 97.81 81 SER A N 1
ATOM 663 C CA . SER A 1 81 ? -2.837 4.222 14.871 1.00 97.81 81 SER A CA 1
ATOM 664 C C . SER A 1 81 ? -2.136 3.532 16.051 1.00 97.81 81 SER A C 1
ATOM 666 O O . SER A 1 81 ? -1.708 2.386 15.927 1.00 97.81 81 SER A O 1
ATOM 668 N N . GLU A 1 82 ? -1.939 4.230 17.172 1.00 97.38 82 GLU A N 1
ATOM 669 C CA . GLU A 1 82 ? -1.304 3.680 18.371 1.00 97.38 82 GLU A CA 1
ATOM 670 C C . GLU A 1 82 ? -2.124 2.520 18.955 1.00 97.38 82 GLU A C 1
ATOM 672 O O . GLU A 1 82 ? -3.348 2.579 19.023 1.00 97.38 82 GLU A O 1
ATOM 677 N N . GLY A 1 83 ? -1.445 1.436 19.342 1.00 97.25 83 GLY A N 1
ATOM 678 C CA . GLY A 1 83 ? -2.081 0.219 19.858 1.00 97.25 83 GLY A CA 1
ATOM 679 C C . GLY A 1 83 ? -2.649 -0.726 18.790 1.00 97.25 83 GLY A C 1
ATOM 680 O O . GLY A 1 83 ? -2.925 -1.883 19.105 1.00 97.25 83 GLY A O 1
ATOM 681 N N . PHE A 1 84 ? -2.767 -0.298 17.528 1.00 97.50 84 PHE A N 1
ATOM 682 C CA . PHE A 1 84 ? -3.220 -1.160 16.434 1.00 97.50 84 PHE A CA 1
ATOM 683 C C . PHE A 1 84 ? -2.075 -1.969 15.812 1.00 97.50 84 PHE A C 1
ATOM 685 O O . PHE A 1 84 ? -0.951 -1.491 15.645 1.00 97.50 84 PHE A O 1
ATOM 692 N N . SER A 1 85 ? -2.382 -3.203 15.409 1.00 97.62 85 SER A N 1
ATOM 693 C CA . SER A 1 85 ? -1.446 -4.117 14.749 1.00 97.62 85 SER A CA 1
ATOM 694 C C . SER A 1 85 ? -2.139 -4.900 13.638 1.00 97.62 85 SER A C 1
ATOM 696 O O . SER A 1 85 ? -3.353 -5.092 13.655 1.00 97.62 85 SER A O 1
ATOM 698 N N . LEU A 1 86 ? -1.342 -5.384 12.689 1.00 97.88 86 LEU A N 1
ATOM 699 C CA . LEU A 1 86 ? -1.789 -6.315 11.660 1.00 97.88 86 LEU A CA 1
ATOM 700 C C . LEU A 1 86 ? -1.710 -7.748 12.188 1.00 97.88 86 LEU A C 1
ATOM 702 O O . LEU A 1 86 ? -0.750 -8.110 12.871 1.00 97.88 86 LEU A O 1
ATOM 706 N N . PHE A 1 87 ? -2.686 -8.567 11.807 1.00 97.62 87 PHE A N 1
ATOM 707 C CA . PHE A 1 87 ? -2.705 -10.001 12.069 1.00 97.62 87 PHE A CA 1
ATOM 708 C C . PHE A 1 87 ? -2.876 -10.746 10.749 1.00 97.62 87 PHE A C 1
ATOM 710 O O . PHE A 1 87 ? -3.735 -10.403 9.939 1.00 97.62 87 PHE A O 1
ATOM 717 N N . VAL A 1 88 ? -2.047 -11.765 10.534 1.00 95.44 88 VAL A N 1
ATOM 718 C CA . VAL A 1 88 ? -2.150 -12.655 9.375 1.00 95.44 88 VAL A CA 1
ATOM 719 C C . VAL A 1 88 ? -2.802 -13.944 9.850 1.00 95.44 88 VAL A C 1
ATOM 721 O O . VAL A 1 88 ? -2.251 -14.633 10.707 1.00 95.44 88 VAL A O 1
ATOM 724 N N . LYS A 1 89 ? -3.983 -14.255 9.313 1.00 90.12 89 LYS A N 1
ATOM 725 C CA . LYS A 1 89 ? -4.628 -15.553 9.514 1.00 90.12 89 LYS A CA 1
ATOM 726 C C . LYS A 1 89 ? -4.113 -16.510 8.440 1.00 90.12 89 LYS A C 1
ATOM 728 O O . LYS A 1 89 ? -4.257 -16.211 7.256 1.00 90.12 89 LYS A O 1
ATOM 733 N N . ILE A 1 90 ? -3.490 -17.601 8.881 1.00 78.88 90 ILE A N 1
ATOM 734 C CA . ILE A 1 90 ? -3.048 -18.720 8.038 1.00 78.88 90 ILE A CA 1
ATOM 735 C C . ILE A 1 90 ? -4.180 -19.743 7.965 1.00 78.88 90 ILE A C 1
ATOM 737 O O . ILE A 1 90 ? -4.835 -19.949 9.015 1.00 78.88 90 ILE A O 1
#

Mean predicted aligned error: 3.59 Å

Organism: NCBI:txid392032

Nearest PDB structures (foldseek):
  5mv9-assembly1_A  TM=1.002E+00  e=5.371E-09  Homo sapiens
  5mv8-assembly1_A  TM=9.793E-01  e=5.530E-07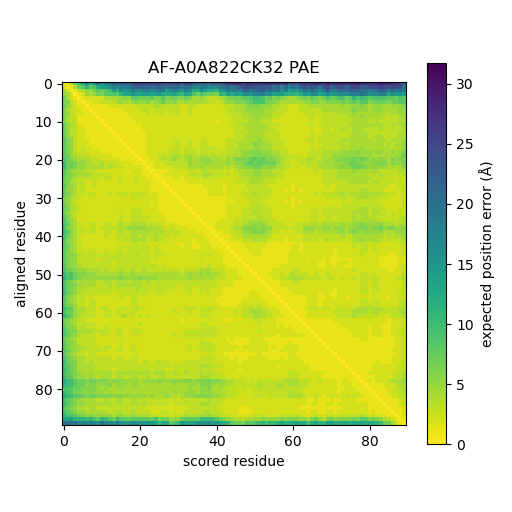  Homo sapiens
  5xbf-assembly1_A  TM=9.785E-01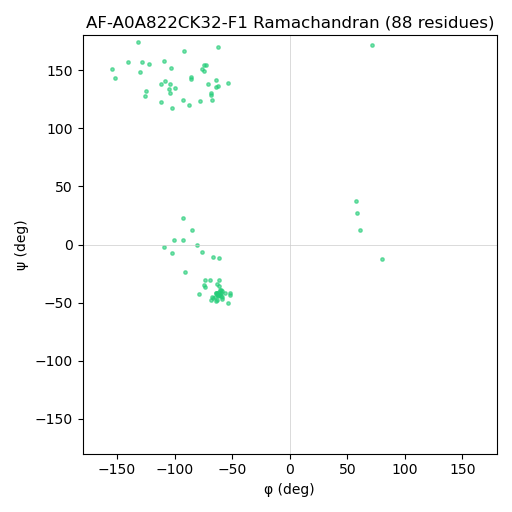  e=9.392E-07  Homo sapiens
  5mv7-assembly1_A  TM=9.793E-01  e=1.595E-06  Homo sapiens
  3pvl-assembly1_A  TM=8.5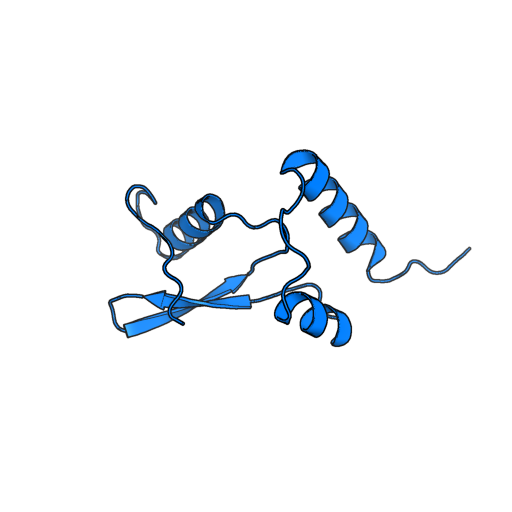46E-01  e=8.470E-05  Mus musculus